Protein AF-A0A934AJ00-F1 (afdb_monomer)

Foldseek 3Di:
DPPPPCQPLNVLCVVCPPPDDDPVNVVVSVVSVVVVVVVVVVVVVVVVD

Radius of gyration: 13.55 Å; Cα contacts (8 Å, |Δi|>4): 8; chains: 1; bounding box: 24×24×40 Å

Mean predicted aligned error: 6.55 Å

Sequence (49 aa):
MHTNGYQPAQKWLKERKGSALGYEEILHYQQIIASQARTIEIMKKIDEI

Solvent-accessible surface area (backbone atoms only — not comparable to full-atom values): 3071 Å² total; per-residue (Å²): 133,89,84,76,71,81,44,70,57,58,53,54,51,61,77,48,65,92,58,89,78,51,72,69,53,53,54,51,49,50,53,47,46,54,52,52,50,51,52,53,52,53,53,49,62,56,69,75,104

pLDDT: mean 82.53, std 13.25, range [44.59, 93.94]

Structure (mmCIF, N/CA/C/O backbone):
data_AF-A0A934AJ00-F1
#
_entry.id   AF-A0A934AJ00-F1
#
loop_
_atom_site.group_PDB
_atom_site.id
_atom_site.type_symbol
_atom_site.label_atom_id
_atom_site.label_alt_id
_atom_site.label_comp_id
_atom_site.label_asym_id
_atom_site.label_entity_id
_atom_site.label_seq_id
_atom_site.pdbx_PDB_ins_code
_atom_site.Cartn_x
_atom_site.Cartn_y
_atom_site.Cartn_z
_atom_site.occupancy
_atom_site.B_iso_or_equiv
_atom_site.auth_seq_id
_atom_site.auth_comp_id
_atom_site.auth_asym_id
_atom_site.auth_atom_id
_atom_site.pdbx_PDB_model_num
ATOM 1 N N . MET A 1 1 ? 10.792 -15.103 -10.530 1.00 44.59 1 MET A N 1
ATOM 2 C CA . MET A 1 1 ? 11.393 -14.151 -9.571 1.00 44.59 1 MET A CA 1
ATOM 3 C C . MET A 1 1 ? 10.577 -14.155 -8.290 1.00 44.59 1 MET A C 1
ATOM 5 O O . MET A 1 1 ? 9.406 -13.807 -8.327 1.00 44.59 1 MET A O 1
ATOM 9 N N . HIS A 1 2 ? 11.161 -14.601 -7.176 1.00 46.88 2 HIS A N 1
ATOM 10 C CA . HIS A 1 2 ? 10.523 -14.529 -5.862 1.00 46.88 2 HIS A CA 1
ATOM 11 C C . HIS A 1 2 ? 10.582 -13.089 -5.339 1.00 46.88 2 HIS A C 1
ATOM 13 O O . HIS A 1 2 ? 11.531 -12.692 -4.670 1.00 46.88 2 HIS A O 1
ATOM 19 N N . THR A 1 3 ? 9.566 -12.288 -5.644 1.00 46.22 3 THR A N 1
ATOM 20 C CA . THR A 1 3 ? 9.319 -11.004 -4.980 1.00 46.22 3 THR A CA 1
ATOM 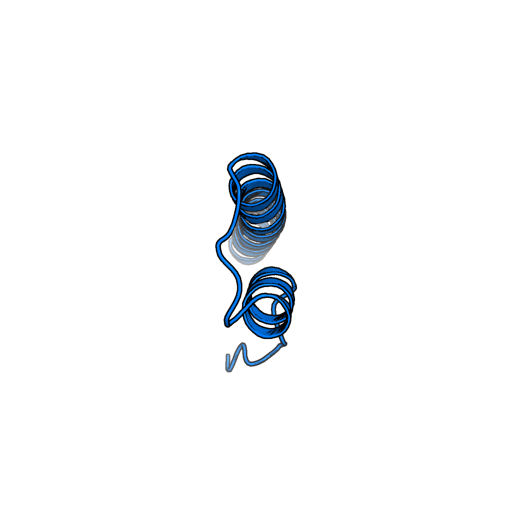21 C C . THR A 1 3 ? 8.809 -11.264 -3.565 1.00 46.22 3 THR A C 1
ATOM 23 O O . THR A 1 3 ? 7.623 -11.164 -3.286 1.00 46.22 3 THR A O 1
ATOM 26 N N . ASN A 1 4 ? 9.716 -11.597 -2.647 1.00 51.34 4 ASN A N 1
ATOM 27 C CA . ASN A 1 4 ? 9.434 -11.522 -1.210 1.00 51.34 4 ASN A CA 1
ATOM 28 C C . ASN A 1 4 ? 10.072 -10.276 -0.564 1.00 51.34 4 ASN A C 1
ATOM 30 O O . ASN A 1 4 ? 10.325 -10.235 0.637 1.00 51.34 4 ASN A O 1
ATOM 34 N N . GLY A 1 5 ? 10.346 -9.246 -1.370 1.00 51.59 5 GLY A N 1
ATOM 35 C CA . GLY A 1 5 ? 10.798 -7.944 -0.896 1.00 51.59 5 GLY A CA 1
ATOM 36 C C . GLY A 1 5 ? 9.630 -7.201 -0.266 1.00 51.59 5 GLY A C 1
ATOM 37 O O . GLY A 1 5 ? 8.793 -6.662 -0.980 1.00 51.59 5 GLY A O 1
ATOM 38 N N . TYR A 1 6 ? 9.579 -7.234 1.062 1.00 59.97 6 TYR A N 1
ATOM 39 C CA . TYR A 1 6 ? 8.673 -6.514 1.954 1.00 59.97 6 TYR A CA 1
ATOM 40 C C . TYR A 1 6 ? 8.142 -5.204 1.341 1.00 59.97 6 TYR A C 1
ATOM 42 O O . TYR A 1 6 ? 8.793 -4.160 1.397 1.00 59.97 6 TYR A O 1
ATOM 50 N N . GLN A 1 7 ? 6.968 -5.263 0.705 1.00 73.75 7 GLN A N 1
ATOM 51 C CA . GLN A 1 7 ? 6.408 -4.096 0.035 1.00 73.75 7 GLN A CA 1
ATOM 52 C C . GLN A 1 7 ? 5.979 -3.069 1.095 1.00 73.75 7 GLN A C 1
ATOM 54 O O . GLN A 1 7 ? 5.340 -3.461 2.075 1.00 73.75 7 GLN A O 1
ATOM 59 N N . PRO A 1 8 ? 6.280 -1.766 0.937 1.00 81.69 8 PRO A N 1
ATOM 60 C CA . PRO A 1 8 ? 5.850 -0.730 1.878 1.00 81.69 8 PRO A CA 1
ATOM 61 C C . PRO A 1 8 ? 4.352 -0.792 2.217 1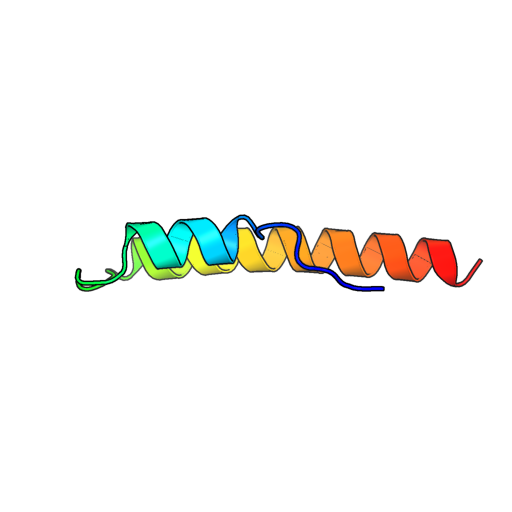.00 81.69 8 PRO A C 1
ATOM 63 O O . PRO A 1 8 ? 3.998 -0.633 3.383 1.00 81.69 8 PRO A O 1
ATOM 66 N N . ALA A 1 9 ? 3.488 -1.149 1.257 1.00 85.38 9 ALA A N 1
ATOM 67 C CA . ALA A 1 9 ? 2.073 -1.427 1.512 1.00 85.38 9 ALA A CA 1
ATOM 68 C C . ALA A 1 9 ? 1.852 -2.576 2.522 1.00 85.38 9 ALA A C 1
ATOM 70 O O . ALA A 1 9 ? 1.088 -2.442 3.477 1.00 85.38 9 ALA A O 1
ATOM 71 N N . GLN A 1 10 ? 2.558 -3.698 2.367 1.00 84.19 10 GLN A N 1
ATOM 72 C CA . GLN A 1 10 ? 2.448 -4.842 3.276 1.00 84.19 10 GLN A CA 1
ATOM 73 C C . GLN A 1 10 ? 2.988 -4.535 4.677 1.00 84.19 10 GLN A C 1
ATOM 75 O O . GLN A 1 10 ? 2.399 -4.984 5.662 1.00 84.19 10 GLN A O 1
ATOM 80 N N . LYS A 1 11 ? 4.078 -3.760 4.784 1.00 86.19 11 LYS A N 1
ATOM 81 C CA . LYS A 1 11 ? 4.586 -3.280 6.079 1.00 86.19 11 LYS A CA 1
ATOM 82 C C . LYS A 1 11 ? 3.530 -2.440 6.794 1.00 86.19 11 LYS A C 1
ATOM 84 O O . LYS A 1 11 ? 3.224 -2.712 7.950 1.00 86.19 11 LYS A O 1
ATOM 89 N N . TRP A 1 12 ? 2.952 -1.478 6.080 1.00 87.38 12 TRP A N 1
ATOM 90 C CA . TRP A 1 12 ? 1.956 -0.558 6.617 1.00 87.38 12 TRP A CA 1
ATOM 91 C C . TRP A 1 12 ? 0.704 -1.294 7.116 1.00 87.38 12 TRP A C 1
ATOM 93 O O . TRP A 1 12 ? 0.234 -1.041 8.224 1.00 87.38 12 TRP A O 1
ATOM 103 N N . LEU A 1 13 ? 0.216 -2.282 6.355 1.00 85.44 13 LEU A N 1
ATOM 104 C CA . LEU A 1 13 ? -0.895 -3.134 6.792 1.00 85.44 13 LEU A CA 1
ATOM 105 C C . LEU A 1 13 ? -0.557 -3.963 8.034 1.00 85.44 13 LEU A C 1
ATOM 107 O O . LEU A 1 13 ? -1.416 -4.142 8.893 1.00 85.44 13 LEU A O 1
ATOM 111 N N . LYS A 1 14 ? 0.672 -4.485 8.140 1.00 87.62 14 LYS A N 1
ATOM 112 C CA . LYS A 1 14 ? 1.109 -5.257 9.313 1.00 87.62 14 LYS A CA 1
ATOM 113 C C . LYS A 1 14 ? 1.132 -4.407 10.580 1.00 87.62 14 LYS A C 1
ATOM 115 O O . LYS A 1 14 ? 0.689 -4.889 11.615 1.00 87.62 14 LYS A O 1
ATOM 120 N N . GLU A 1 15 ? 1.624 -3.173 10.491 1.00 86.00 15 GLU A N 1
A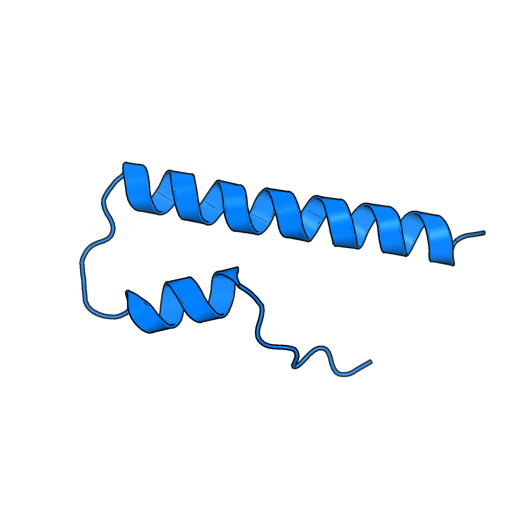TOM 121 C CA . GLU A 1 15 ? 1.711 -2.252 11.633 1.00 86.00 15 GLU A CA 1
ATOM 122 C C . GLU A 1 15 ? 0.338 -1.770 12.114 1.00 86.00 15 GLU A C 1
ATOM 12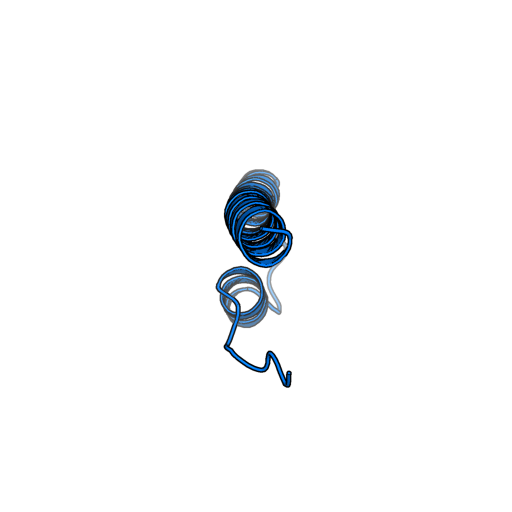4 O O . GLU A 1 15 ? 0.174 -1.478 13.294 1.00 86.00 15 GLU A O 1
ATOM 129 N N . ARG A 1 16 ? -0.666 -1.734 11.230 1.00 86.50 16 ARG A N 1
ATOM 130 C CA . ARG A 1 16 ? -2.034 -1.304 11.572 1.00 86.50 16 ARG A CA 1
ATOM 131 C C . ARG A 1 16 ? -3.027 -2.449 11.763 1.00 86.50 16 ARG A C 1
ATOM 133 O O . ARG A 1 16 ? -4.220 -2.218 11.957 1.00 86.50 16 ARG A O 1
ATOM 140 N N . LYS A 1 17 ? -2.559 -3.698 11.723 1.00 82.00 17 LYS A N 1
ATOM 141 C CA . LYS A 1 17 ? -3.412 -4.874 11.903 1.00 82.00 17 LYS A CA 1
AT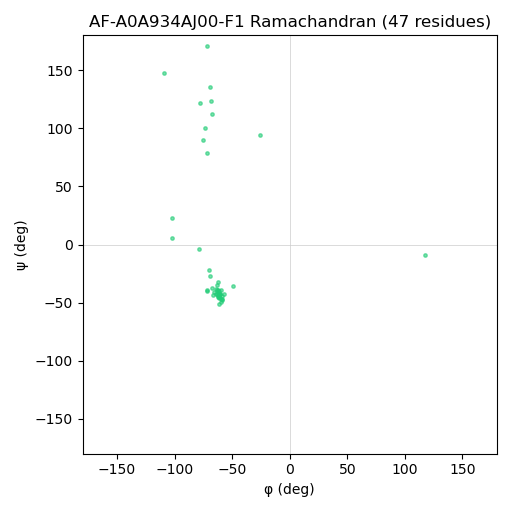OM 142 C C . LYS A 1 17 ? -3.929 -4.923 13.345 1.00 82.00 17 LYS A C 1
ATOM 144 O O . LYS A 1 17 ? -3.160 -5.174 14.264 1.00 82.00 17 LYS A O 1
ATOM 149 N N . GLY A 1 18 ? -5.237 -4.738 13.522 1.00 82.06 18 GLY A N 1
ATOM 150 C CA . GLY A 1 18 ? -5.903 -4.762 14.834 1.00 82.06 18 GLY A CA 1
ATOM 151 C C . GLY A 1 18 ? -6.567 -3.442 15.233 1.00 82.06 18 GLY A C 1
ATOM 152 O O . GLY A 1 18 ? -7.342 -3.433 16.183 1.00 82.06 18 GLY A O 1
ATOM 153 N N . SER A 1 19 ? -6.331 -2.367 14.476 1.00 82.94 19 SER A N 1
ATOM 154 C CA . SER A 1 19 ? -7.019 -1.081 14.632 1.00 82.94 19 SER A CA 1
ATOM 155 C C . SER A 1 19 ? -7.965 -0.834 13.456 1.00 82.94 19 SER A C 1
ATOM 157 O O . SER A 1 19 ? -7.694 -1.262 12.333 1.00 82.94 19 SER A O 1
ATOM 159 N N . ALA A 1 20 ? -9.086 -0.150 13.700 1.00 82.81 20 ALA A N 1
ATOM 160 C CA . ALA A 1 20 ? -9.962 0.297 12.622 1.00 82.81 20 ALA A CA 1
ATOM 161 C C . ALA A 1 20 ? -9.241 1.380 11.807 1.00 82.81 20 ALA A C 1
ATOM 163 O O . ALA A 1 20 ? -8.814 2.384 12.371 1.00 82.81 20 ALA A O 1
ATOM 164 N N . LEU A 1 21 ? -9.099 1.163 10.499 1.00 86.44 21 LEU A N 1
ATOM 165 C CA . LEU A 1 21 ? -8.531 2.157 9.593 1.00 86.44 21 LEU A CA 1
ATOM 166 C C . LEU A 1 21 ? -9.590 3.216 9.283 1.00 86.44 21 LEU A C 1
ATOM 168 O O . LEU A 1 21 ? -10.655 2.894 8.752 1.00 86.44 21 LEU A O 1
ATOM 172 N N . GLY A 1 22 ? -9.287 4.473 9.589 1.00 90.50 22 GLY A N 1
ATOM 173 C CA . GLY A 1 22 ? -10.077 5.613 9.151 1.00 90.50 22 GLY A CA 1
ATOM 174 C C . GLY A 1 22 ? -9.932 5.892 7.653 1.00 90.50 22 GLY A C 1
ATOM 175 O O . GLY A 1 22 ? -9.071 5.349 6.956 1.00 90.50 22 GLY A O 1
ATOM 176 N N . TYR A 1 23 ? -10.769 6.797 7.149 1.00 91.62 23 TYR A N 1
ATOM 177 C CA . TYR A 1 23 ? -10.776 7.198 5.739 1.00 91.62 23 TYR A CA 1
ATOM 178 C C . TYR A 1 23 ? -9.416 7.735 5.254 1.00 91.62 23 TYR A C 1
ATOM 180 O O . TYR A 1 23 ? -8.941 7.353 4.185 1.00 91.62 23 TYR A O 1
ATOM 188 N N . GLU A 1 24 ? -8.749 8.567 6.058 1.00 91.44 24 GLU A N 1
ATOM 189 C CA . GLU A 1 24 ? -7.425 9.118 5.730 1.00 91.44 24 GLU A CA 1
ATOM 190 C C . GLU A 1 24 ? -6.351 8.030 5.607 1.00 91.44 24 GLU A C 1
ATOM 192 O O . GLU A 1 24 ? -5.463 8.099 4.758 1.00 91.44 24 GLU A O 1
ATOM 197 N N . GLU A 1 25 ? -6.452 6.985 6.423 1.00 90.38 25 GLU A N 1
ATOM 198 C CA . GLU A 1 25 ? -5.508 5.872 6.424 1.00 90.38 25 GLU A CA 1
ATOM 199 C C . GLU A 1 25 ? -5.692 5.010 5.177 1.00 90.38 25 GLU A C 1
ATOM 201 O O . GLU A 1 25 ? -4.712 4.604 4.553 1.00 90.38 25 GLU A O 1
ATOM 206 N N . ILE A 1 26 ? -6.943 4.797 4.765 1.00 90.69 26 ILE A N 1
ATOM 207 C CA . ILE A 1 26 ? -7.279 4.124 3.507 1.00 90.69 26 ILE A CA 1
ATOM 208 C C . ILE A 1 26 ? -6.735 4.921 2.313 1.00 90.69 26 ILE A C 1
ATOM 210 O O . ILE A 1 26 ? -6.108 4.336 1.428 1.00 90.69 26 ILE A O 1
ATOM 214 N N . LEU A 1 27 ? -6.911 6.247 2.299 1.00 93.94 27 LEU A N 1
ATOM 215 C CA . LEU A 1 27 ? -6.353 7.116 1.256 1.00 93.94 27 LEU A CA 1
ATOM 216 C C . LEU A 1 27 ? -4.826 7.025 1.195 1.00 93.94 27 LEU A C 1
ATOM 218 O O . LEU A 1 27 ? -4.252 6.856 0.118 1.00 93.94 27 LEU A O 1
ATOM 222 N N . HIS A 1 28 ? -4.159 7.095 2.345 1.00 90.75 28 HIS A N 1
ATOM 223 C CA . HIS A 1 28 ? -2.708 6.975 2.415 1.00 90.75 28 HIS A CA 1
ATOM 224 C C . HIS A 1 28 ? -2.233 5.611 1.896 1.00 90.75 28 HIS A C 1
ATOM 226 O O . HIS A 1 28 ? -1.297 5.527 1.099 1.00 90.75 28 HIS A O 1
ATOM 232 N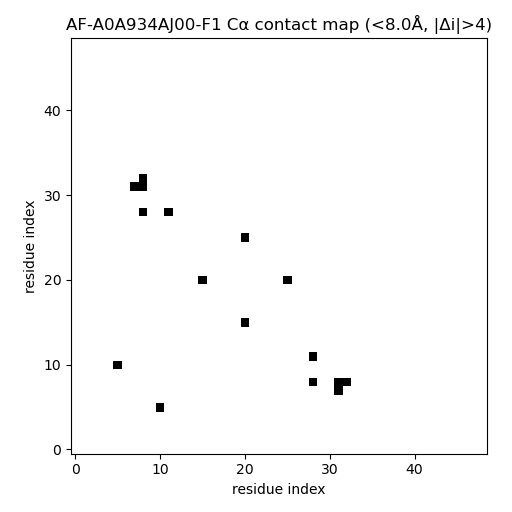 N . TYR A 1 29 ? -2.927 4.538 2.273 1.00 91.31 29 TYR A N 1
ATOM 233 C CA . TYR A 1 29 ? -2.638 3.197 1.782 1.00 91.31 29 TYR A CA 1
ATOM 234 C C . TYR A 1 29 ? -2.776 3.090 0.255 1.00 91.31 29 TYR A C 1
ATOM 236 O O . TYR A 1 29 ? -1.902 2.532 -0.414 1.00 91.31 29 TYR A O 1
ATOM 244 N N . GLN A 1 30 ? -3.821 3.690 -0.321 1.00 91.56 30 GLN A N 1
ATOM 245 C CA . GLN A 1 30 ? -3.999 3.749 -1.773 1.00 91.56 30 GLN A CA 1
ATOM 246 C C . GLN A 1 30 ? -2.873 4.521 -2.470 1.00 91.56 30 GLN A C 1
ATOM 248 O O . GLN A 1 30 ? -2.407 4.089 -3.524 1.00 91.56 30 GLN A O 1
ATOM 253 N N . GLN A 1 31 ? -2.385 5.620 -1.887 1.00 93.44 31 GLN A N 1
ATOM 254 C CA . GLN A 1 31 ? -1.252 6.372 -2.440 1.00 93.44 31 GLN A CA 1
ATOM 255 C C . GLN A 1 31 ? 0.047 5.553 -2.452 1.00 93.44 31 GLN A C 1
ATOM 257 O O . GLN A 1 31 ? 0.809 5.624 -3.426 1.00 93.44 31 GLN A O 1
ATOM 262 N N . ILE A 1 32 ? 0.285 4.749 -1.407 1.00 90.38 32 ILE A N 1
ATOM 263 C CA . ILE A 1 32 ? 1.424 3.821 -1.350 1.00 90.38 32 ILE A CA 1
ATOM 264 C C . ILE A 1 32 ? 1.310 2.803 -2.490 1.00 90.38 32 ILE A C 1
ATOM 266 O O . ILE A 1 32 ? 2.248 2.674 -3.281 1.00 90.38 32 ILE A O 1
ATOM 270 N N . ILE A 1 33 ? 0.156 2.141 -2.636 1.00 89.56 33 ILE A N 1
ATOM 271 C CA . ILE A 1 33 ? -0.069 1.167 -3.717 1.00 89.56 33 ILE A CA 1
ATOM 272 C C . ILE A 1 33 ? 0.111 1.820 -5.091 1.00 89.56 33 ILE A C 1
ATOM 274 O O . ILE A 1 33 ? 0.826 1.278 -5.931 1.00 89.56 33 ILE A O 1
ATOM 278 N N . ALA A 1 34 ? -0.498 2.985 -5.325 1.00 91.69 34 ALA A N 1
ATOM 279 C CA . ALA A 1 34 ? -0.430 3.680 -6.609 1.00 91.69 34 ALA A CA 1
ATOM 280 C C . ALA A 1 34 ? 1.015 4.022 -7.000 1.00 91.69 34 ALA A C 1
ATOM 282 O O . ALA A 1 34 ? 1.405 3.875 -8.158 1.00 91.69 34 ALA A O 1
ATOM 283 N N . SER A 1 35 ? 1.835 4.432 -6.031 1.00 90.81 35 SER A N 1
ATOM 284 C CA . SER A 1 35 ? 3.252 4.713 -6.268 1.00 90.81 35 SER A CA 1
ATOM 285 C C . SER A 1 35 ? 4.030 3.447 -6.625 1.00 90.81 35 SER A C 1
ATOM 287 O O . SER A 1 35 ? 4.796 3.458 -7.585 1.00 90.81 35 SER A O 1
ATOM 289 N N . GLN A 1 36 ? 3.786 2.335 -5.924 1.00 88.31 36 GLN A N 1
ATOM 290 C CA . GLN A 1 36 ? 4.428 1.056 -6.239 1.00 88.31 36 GLN A CA 1
ATOM 291 C C . GLN A 1 36 ? 4.002 0.508 -7.607 1.00 88.31 36 GLN A C 1
ATOM 293 O O . GLN A 1 36 ? 4.842 0.016 -8.358 1.00 88.31 36 GLN A O 1
ATOM 298 N N . ALA A 1 37 ? 2.716 0.616 -7.945 1.00 87.81 37 ALA A N 1
ATOM 299 C CA . ALA A 1 37 ? 2.179 0.178 -9.227 1.00 87.81 37 ALA A CA 1
ATOM 300 C C . ALA A 1 37 ? 2.813 0.945 -10.393 1.00 87.81 37 ALA A C 1
ATOM 302 O O . ALA A 1 37 ? 3.231 0.322 -11.367 1.00 87.81 37 ALA A O 1
ATOM 303 N N . ARG A 1 38 ? 2.976 2.271 -10.262 1.00 89.75 38 ARG A N 1
ATOM 304 C CA . ARG A 1 38 ? 3.684 3.088 -11.260 1.00 89.75 38 ARG A CA 1
ATOM 305 C C . ARG A 1 38 ? 5.123 2.626 -11.466 1.00 89.75 38 ARG A C 1
ATOM 307 O O . ARG A 1 38 ? 5.548 2.488 -12.607 1.00 89.75 38 ARG A O 1
ATOM 314 N N . THR A 1 39 ? 5.861 2.339 -10.394 1.00 88.81 39 THR A N 1
ATOM 315 C CA . THR A 1 39 ? 7.233 1.823 -10.517 1.00 88.81 39 THR A CA 1
ATOM 316 C C . THR A 1 39 ? 7.266 0.477 -11.236 1.00 88.81 39 THR A C 1
ATOM 318 O O . THR A 1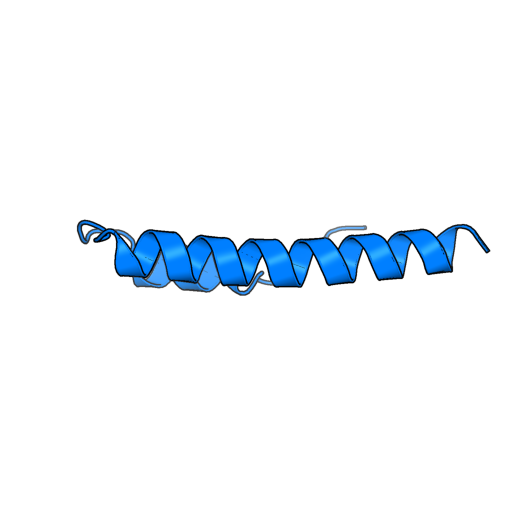 39 ? 8.082 0.294 -12.131 1.00 88.81 39 THR A O 1
ATOM 321 N N . ILE A 1 40 ? 6.364 -0.450 -10.895 1.00 87.62 40 ILE A N 1
ATOM 322 C CA . ILE A 1 40 ? 6.278 -1.761 -11.559 1.00 87.62 40 ILE A CA 1
ATOM 323 C C . ILE A 1 40 ? 5.946 -1.595 -13.045 1.00 87.62 40 ILE A C 1
ATOM 325 O O . ILE A 1 40 ? 6.530 -2.283 -13.876 1.00 87.62 40 ILE A O 1
ATOM 329 N N . GLU A 1 41 ? 5.034 -0.687 -13.388 1.00 89.94 41 GLU A N 1
ATOM 330 C CA . GLU A 1 41 ? 4.691 -0.395 -14.780 1.00 89.94 41 GLU A CA 1
ATOM 331 C C . GLU A 1 41 ? 5.898 0.143 -15.557 1.00 89.94 41 GLU A C 1
ATOM 333 O O . GLU A 1 41 ? 6.175 -0.326 -16.658 1.00 89.94 41 GLU A O 1
ATOM 338 N N . ILE A 1 42 ? 6.650 1.079 -14.972 1.00 90.38 42 ILE A N 1
ATOM 339 C CA . ILE A 1 42 ? 7.876 1.613 -15.578 1.00 90.38 42 ILE A CA 1
ATOM 340 C C . ILE A 1 42 ? 8.913 0.499 -15.762 1.00 90.38 42 ILE A C 1
ATOM 342 O O . ILE A 1 42 ? 9.482 0.378 -16.841 1.00 90.38 42 ILE A O 1
ATOM 346 N N . MET A 1 43 ? 9.135 -0.342 -14.746 1.00 86.50 43 MET A N 1
ATOM 347 C CA . MET A 1 43 ? 10.084 -1.457 -14.843 1.00 86.50 43 MET A CA 1
ATOM 348 C C . MET A 1 43 ? 9.686 -2.454 -15.935 1.00 86.50 43 MET A C 1
ATOM 350 O O . MET A 1 43 ? 10.550 -2.895 -16.680 1.00 86.50 43 MET A O 1
ATOM 354 N N . LYS A 1 44 ? 8.391 -2.764 -16.079 1.00 88.06 44 LYS A N 1
ATOM 355 C CA . LYS A 1 44 ? 7.892 -3.619 -17.168 1.00 88.06 44 LYS A CA 1
ATOM 356 C C . LYS A 1 44 ? 8.115 -3.000 -18.545 1.00 88.06 44 LYS A C 1
ATOM 358 O O . LYS A 1 44 ? 8.547 -3.700 -19.446 1.00 88.06 44 LYS A O 1
ATOM 363 N N . LYS A 1 45 ? 7.865 -1.694 -18.694 1.00 89.25 45 LYS A N 1
ATOM 364 C CA . LYS A 1 45 ? 8.127 -0.974 -19.951 1.00 89.25 45 LYS A CA 1
ATOM 365 C C . LYS A 1 45 ? 9.607 -0.982 -20.333 1.00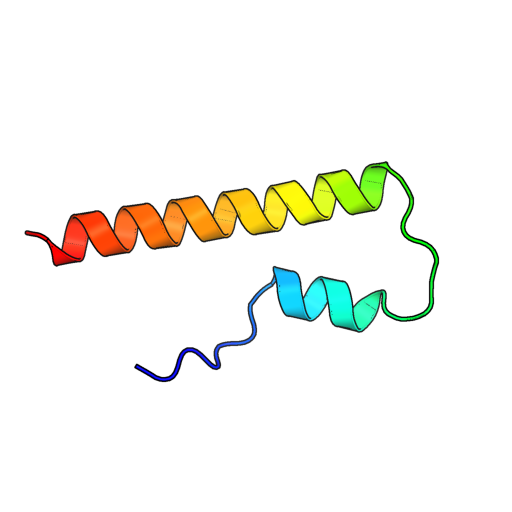 89.25 45 LYS A C 1
ATOM 367 O O . LYS A 1 45 ? 9.908 -0.961 -21.515 1.00 89.25 45 LYS A O 1
ATOM 372 N N . ILE A 1 46 ? 10.515 -0.979 -19.354 1.00 89.62 46 ILE A N 1
ATOM 373 C CA . ILE A 1 46 ? 11.960 -1.097 -19.602 1.00 89.62 46 ILE A CA 1
ATOM 374 C C . ILE A 1 46 ? 12.327 -2.524 -20.031 1.00 89.62 46 ILE A C 1
ATOM 376 O O . ILE A 1 46 ? 13.159 -2.678 -20.912 1.00 89.62 46 ILE A O 1
ATOM 380 N N . ASP A 1 47 ? 11.719 -3.547 -19.425 1.00 85.00 47 ASP A N 1
ATOM 381 C CA . ASP A 1 47 ? 11.986 -4.965 -19.729 1.00 85.00 47 ASP A CA 1
ATOM 382 C C . ASP A 1 47 ? 11.458 -5.400 -21.113 1.00 85.00 47 ASP A C 1
ATOM 384 O O . ASP A 1 47 ? 11.941 -6.372 -21.681 1.00 85.00 47 ASP A O 1
ATOM 388 N N . GLU A 1 48 ? 10.480 -4.675 -21.671 1.00 80.94 48 GLU A N 1
ATOM 389 C CA . GLU A 1 48 ? 9.963 -4.883 -23.036 1.00 80.94 48 GLU A CA 1
ATOM 390 C C . GLU A 1 48 ? 10.858 -4.294 -24.152 1.00 80.94 48 GLU A C 1
ATOM 392 O O . GLU A 1 48 ? 10.531 -4.475 -25.328 1.00 80.94 48 GLU A O 1
ATOM 397 N N . ILE A 1 49 ? 11.954 -3.596 -23.815 1.00 62.81 49 ILE A N 1
ATOM 398 C CA . ILE A 1 49 ? 12.913 -2.998 -24.772 1.00 62.81 49 ILE A CA 1
ATOM 399 C C . ILE A 1 49 ? 14.066 -3.954 -25.091 1.00 62.81 49 ILE A C 1
ATOM 401 O O . ILE A 1 49 ? 14.642 -4.538 -24.148 1.00 62.81 49 ILE A O 1
#

Secondary structure (DSSP, 8-state):
----S--HHHHHHHHTTT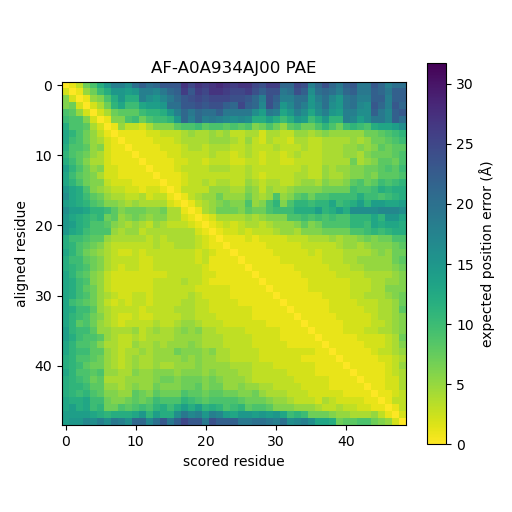SPPPHHHHHHHHHHHHHHHHHHHHHHHHHT-